Protein AF-A0A0B2R627-F1 (afdb_monomer_lite)

InterPro domains:
  IPR026960 Reverse transcriptase zinc-binding domain [PF13966] (23-104)

Foldseek 3Di:
DDPDDPPPDDDDQFCPQDPVSDDDPVSVVVVVCVVDPPLPVVQLVVLVPQPDDPVLSVVSVCVSVQVDCQLVNCVVVVNDPDQADPFPSPDGRGSCCQLPVPPRNVVPDCCVVVVQDPVSNVSSVVVVPPDDDDPDDDDD

Structure (mmCIF, N/CA/C/O backbone):
data_AF-A0A0B2R627-F1
#
_entry.id   AF-A0A0B2R627-F1
#
loop_
_atom_site.group_PDB
_atom_site.id
_atom_site.type_symbol
_atom_site.label_atom_id
_atom_site.label_alt_id
_atom_site.label_comp_id
_atom_site.label_asym_id
_atom_site.label_entity_id
_atom_site.label_seq_id
_atom_site.pdbx_PDB_ins_code
_atom_site.Cartn_x
_atom_site.Cartn_y
_atom_site.Cartn_z
_atom_site.occupancy
_atom_site.B_iso_or_equiv
_atom_site.auth_seq_id
_atom_site.auth_comp_id
_atom_site.auth_asym_id
_atom_site.auth_atom_id
_atom_site.pdbx_PDB_model_num
ATOM 1 N N . MET A 1 1 ? -3.931 -8.803 -35.551 1.00 47.38 1 MET A N 1
ATOM 2 C CA . MET A 1 1 ? -2.770 -9.708 -35.416 1.00 47.38 1 MET A CA 1
ATOM 3 C C . MET A 1 1 ? -2.344 -10.099 -36.814 1.00 47.38 1 MET A C 1
ATOM 5 O O . MET A 1 1 ? -3.196 -10.558 -37.563 1.00 47.38 1 MET A O 1
ATOM 9 N N . ASN A 1 2 ? -1.088 -9.854 -37.185 1.00 56.75 2 ASN A N 1
ATOM 10 C CA . ASN A 1 2 ? -0.579 -10.329 -38.471 1.00 56.75 2 ASN A CA 1
ATOM 11 C C . ASN A 1 2 ? -0.270 -11.831 -38.361 1.00 56.75 2 ASN A C 1
ATOM 13 O O . ASN A 1 2 ? 0.270 -12.243 -37.332 1.00 56.75 2 ASN A O 1
ATOM 17 N N . PRO A 1 3 ? -0.625 -12.647 -39.367 1.00 65.31 3 PRO A N 1
ATOM 18 C CA . PRO A 1 3 ? -0.296 -14.067 -39.369 1.00 65.31 3 PRO A CA 1
ATOM 19 C C . PRO A 1 3 ? 1.228 -14.274 -39.456 1.00 65.31 3 PRO A C 1
ATOM 21 O O . PRO A 1 3 ? 1.917 -13.451 -40.070 1.00 65.31 3 PRO A O 1
ATOM 24 N N . PRO A 1 4 ? 1.768 -15.349 -38.848 1.00 67.00 4 PRO A N 1
ATOM 25 C CA . PRO A 1 4 ? 3.197 -15.632 -38.876 1.00 67.00 4 PRO A CA 1
ATOM 26 C C . PRO A 1 4 ? 3.660 -15.831 -40.322 1.00 67.00 4 PRO A C 1
ATOM 28 O O . PRO A 1 4 ? 3.115 -16.649 -41.065 1.00 67.00 4 PRO A O 1
ATOM 31 N N . ARG A 1 5 ? 4.649 -15.036 -40.736 1.00 69.81 5 ARG A N 1
ATOM 32 C CA . ARG A 1 5 ? 5.217 -15.075 -42.086 1.00 69.81 5 ARG A CA 1
ATOM 33 C C . ARG A 1 5 ? 6.194 -16.249 -42.145 1.00 69.81 5 ARG A C 1
ATOM 35 O O . ARG A 1 5 ? 7.177 -16.261 -41.416 1.00 69.81 5 ARG A O 1
ATOM 42 N N . THR A 1 6 ? 5.952 -17.209 -43.029 1.00 65.44 6 THR A N 1
ATOM 43 C CA . THR A 1 6 ? 6.803 -18.398 -43.245 1.00 65.44 6 THR A CA 1
ATOM 44 C C . THR A 1 6 ? 8.228 -18.073 -43.711 1.00 65.44 6 THR A C 1
ATOM 46 O O . THR A 1 6 ? 9.097 -18.934 -43.664 1.00 65.44 6 THR A O 1
ATOM 49 N N . GLU A 1 7 ? 8.483 -16.832 -44.130 1.00 68.38 7 GLU A N 1
ATOM 50 C CA . GLU A 1 7 ? 9.788 -16.332 -44.589 1.00 68.38 7 GLU A CA 1
ATOM 51 C C . GLU A 1 7 ? 10.599 -15.636 -43.476 1.00 68.38 7 GLU A C 1
ATOM 53 O O . GLU A 1 7 ? 11.727 -15.206 -43.704 1.00 68.38 7 GLU A O 1
ATOM 58 N N . ALA A 1 8 ? 10.034 -15.485 -42.273 1.00 67.75 8 ALA A N 1
ATOM 59 C CA . ALA A 1 8 ? 10.608 -14.690 -41.188 1.00 67.75 8 ALA A CA 1
ATOM 60 C C . ALA A 1 8 ? 11.546 -15.501 -40.277 1.00 67.75 8 ALA A C 1
ATOM 62 O O . ALA A 1 8 ? 11.371 -15.497 -39.067 1.00 67.75 8 ALA A O 1
ATOM 63 N N . GLY A 1 9 ? 12.542 -16.181 -40.853 1.00 73.12 9 GLY A N 1
ATOM 64 C CA . GLY A 1 9 ? 13.642 -16.804 -40.101 1.00 73.12 9 GLY A CA 1
ATOM 65 C C . GLY A 1 9 ? 13.228 -17.723 -38.936 1.00 73.12 9 GLY A C 1
ATOM 66 O O . GLY A 1 9 ? 12.103 -18.209 -38.859 1.00 73.12 9 GLY A O 1
ATOM 67 N N . LEU A 1 10 ? 14.178 -18.004 -38.042 1.00 81.12 10 LEU A N 1
ATOM 68 C CA . LEU A 1 10 ? 13.906 -18.676 -36.768 1.00 81.12 10 LEU A CA 1
ATOM 69 C C . LEU A 1 10 ? 13.455 -17.641 -35.730 1.00 81.12 10 LEU A C 1
ATOM 71 O O . LEU A 1 10 ? 13.944 -16.511 -35.735 1.00 81.12 10 LEU A O 1
ATOM 75 N N . ASP A 1 11 ? 12.560 -18.043 -34.829 1.00 84.88 11 ASP A N 1
ATOM 76 C CA . ASP A 1 11 ? 12.142 -17.207 -33.703 1.00 84.88 11 ASP A CA 1
ATOM 77 C C . ASP A 1 11 ? 13.347 -16.886 -32.805 1.00 84.88 11 ASP A C 1
ATOM 79 O O . ASP A 1 11 ? 14.151 -17.766 -32.480 1.00 84.88 11 ASP A O 1
ATOM 83 N N . THR A 1 12 ? 13.499 -15.616 -32.433 1.00 83.56 12 THR A N 1
ATOM 84 C CA . THR A 1 12 ? 14.628 -15.144 -31.623 1.00 83.56 12 THR A CA 1
ATOM 85 C C . THR A 1 12 ? 14.142 -14.256 -30.489 1.00 83.56 12 THR A C 1
ATOM 87 O O . THR A 1 12 ? 13.196 -13.482 -30.628 1.00 83.56 12 THR A O 1
ATOM 90 N N . ILE A 1 13 ? 14.806 -14.360 -29.338 1.00 89.31 13 ILE A N 1
ATOM 91 C CA . ILE A 1 13 ? 14.509 -13.512 -28.184 1.00 89.31 13 ILE A CA 1
ATOM 92 C C . ILE A 1 13 ? 15.056 -12.110 -28.467 1.00 89.31 13 ILE A C 1
ATOM 94 O O . ILE A 1 13 ? 16.261 -11.942 -28.645 1.00 89.31 13 ILE A O 1
ATOM 98 N N . ALA A 1 14 ? 14.177 -11.110 -28.458 1.00 91.25 14 ALA A N 1
ATOM 99 C CA . ALA A 1 14 ? 14.527 -9.704 -28.630 1.00 91.25 14 ALA A CA 1
ATOM 100 C C . ALA A 1 14 ? 14.161 -8.889 -27.382 1.00 91.25 14 ALA A C 1
ATOM 102 O O . ALA A 1 14 ? 13.105 -9.080 -26.770 1.00 91.25 14 ALA A O 1
ATOM 103 N N . TRP A 1 15 ? 15.030 -7.955 -27.000 1.00 93.75 15 TRP A N 1
ATOM 104 C CA . TRP A 1 15 ? 14.770 -7.029 -25.906 1.00 93.75 15 TRP A CA 1
ATOM 105 C C . TRP A 1 15 ? 13.731 -5.982 -26.317 1.00 93.75 15 TRP A C 1
ATOM 107 O O . TRP A 1 15 ? 13.944 -5.196 -27.232 1.00 93.75 15 TRP A O 1
ATOM 117 N N . LYS A 1 16 ? 12.605 -5.924 -25.601 1.00 90.31 16 LYS A N 1
ATOM 118 C CA . LYS A 1 16 ? 11.508 -4.986 -25.897 1.00 90.31 16 LYS A CA 1
ATOM 119 C C . LYS A 1 16 ? 11.889 -3.510 -25.699 1.00 90.31 16 LYS A C 1
ATOM 121 O O . LYS A 1 16 ? 11.226 -2.633 -26.243 1.00 90.31 16 LYS A O 1
ATOM 126 N N . GLY A 1 17 ? 12.906 -3.224 -24.884 1.00 85.94 17 GLY A N 1
ATOM 127 C CA . GLY A 1 17 ? 13.278 -1.854 -24.524 1.00 85.94 17 GLY A CA 1
ATOM 128 C C . GLY A 1 17 ? 14.102 -1.112 -25.580 1.00 85.94 17 GLY A C 1
ATOM 129 O O . GLY A 1 17 ? 14.441 0.045 -25.352 1.00 85.94 17 GLY A O 1
ATOM 130 N N . THR A 1 18 ? 14.428 -1.733 -26.717 1.00 88.75 18 THR A N 1
ATOM 131 C CA . THR A 1 18 ? 15.068 -1.064 -27.858 1.00 88.75 18 THR A CA 1
ATOM 132 C C . THR A 1 18 ? 14.412 -1.491 -29.173 1.00 88.75 18 THR A C 1
ATOM 134 O O . THR A 1 18 ? 13.863 -2.584 -29.290 1.00 88.75 18 THR A O 1
ATOM 137 N N . ALA A 1 19 ? 14.441 -0.615 -30.181 1.00 87.75 19 ALA A N 1
ATOM 138 C CA . ALA A 1 19 ? 13.793 -0.874 -31.472 1.00 87.75 19 ALA A CA 1
ATOM 139 C C . ALA A 1 19 ? 14.513 -1.945 -32.312 1.00 87.75 19 ALA A C 1
ATOM 141 O O . ALA A 1 19 ? 13.899 -2.587 -33.158 1.00 87.75 19 ALA A O 1
ATOM 142 N N . ASP A 1 20 ? 15.809 -2.129 -32.074 1.00 89.88 20 ASP A N 1
ATOM 143 C CA . ASP A 1 20 ? 16.666 -3.126 -32.719 1.00 89.88 20 ASP A CA 1
ATOM 144 C C . ASP A 1 20 ? 16.666 -4.480 -31.986 1.00 89.88 20 ASP A C 1
ATOM 146 O O . ASP A 1 20 ? 17.317 -5.420 -32.434 1.00 89.88 20 ASP A O 1
ATOM 150 N N . GLY A 1 21 ? 15.966 -4.588 -30.852 1.00 89.50 21 GLY A N 1
ATOM 151 C CA . GLY A 1 21 ? 15.913 -5.805 -30.048 1.00 89.50 21 GLY A CA 1
ATOM 152 C C . GLY A 1 21 ? 17.185 -6.105 -29.247 1.00 89.50 21 GLY A C 1
ATOM 153 O O . GLY A 1 21 ? 17.264 -7.172 -28.633 1.00 89.50 21 GLY A O 1
ATOM 154 N N . SER A 1 22 ? 18.177 -5.207 -29.233 1.00 92.94 22 SER A N 1
ATOM 155 C CA . SER A 1 22 ? 19.443 -5.419 -28.526 1.00 92.94 22 SER A CA 1
ATOM 156 C C . SER A 1 22 ? 19.314 -5.241 -27.009 1.00 92.94 22 SER A C 1
ATOM 158 O O . SER A 1 22 ? 18.818 -4.240 -26.493 1.00 92.94 22 SER A O 1
ATOM 160 N N . PHE A 1 23 ? 19.801 -6.224 -26.251 1.00 92.31 23 PHE A N 1
ATOM 161 C CA . PHE A 1 23 ? 19.850 -6.114 -24.797 1.00 92.31 23 PHE A CA 1
ATOM 162 C C . PHE A 1 23 ? 21.108 -5.367 -24.353 1.00 92.31 23 PHE A C 1
ATOM 164 O O . PHE A 1 23 ? 22.231 -5.800 -24.607 1.00 92.31 23 PHE A O 1
ATOM 171 N N . THR A 1 24 ? 20.925 -4.282 -23.602 1.00 93.38 24 THR A N 1
ATOM 172 C CA . THR A 1 24 ? 22.016 -3.640 -22.858 1.00 93.38 24 THR A CA 1
ATOM 173 C C . THR A 1 24 ? 21.591 -3.356 -21.427 1.00 93.38 24 THR A C 1
ATOM 175 O O . THR A 1 24 ? 20.442 -2.979 -21.181 1.00 93.38 24 THR A O 1
ATOM 178 N N . LEU A 1 25 ? 22.540 -3.435 -20.488 1.00 93.19 25 LEU A N 1
ATOM 179 C CA . LEU A 1 25 ? 22.315 -3.038 -19.092 1.00 93.19 25 LEU A CA 1
ATOM 180 C C . LEU A 1 25 ? 21.746 -1.618 -18.986 1.00 93.19 25 LEU A C 1
ATOM 182 O O . LEU A 1 25 ? 20.854 -1.380 -18.182 1.00 93.19 25 LEU A O 1
ATOM 186 N N . LYS A 1 26 ? 22.201 -0.693 -19.842 1.00 91.81 26 LYS A N 1
ATOM 187 C CA . LYS A 1 26 ? 21.696 0.685 -19.898 1.00 91.81 26 LYS A CA 1
ATOM 188 C C . LYS A 1 26 ? 20.209 0.740 -20.261 1.00 91.81 26 LYS A C 1
ATOM 190 O O . LYS A 1 26 ? 19.448 1.416 -19.579 1.00 91.81 26 LYS A O 1
ATOM 195 N N . SER A 1 27 ? 19.798 0.034 -21.316 1.00 91.81 27 SER A N 1
ATOM 196 C CA . SER A 1 27 ? 18.392 -0.005 -21.743 1.00 91.81 27 SER A CA 1
ATOM 197 C C . SER A 1 27 ? 17.491 -0.707 -20.722 1.00 91.81 27 SER A C 1
ATOM 199 O O . SER A 1 27 ? 16.390 -0.237 -20.454 1.00 91.81 27 SER A O 1
ATOM 201 N N . ALA A 1 28 ? 17.980 -1.781 -20.093 1.00 90.69 28 ALA A N 1
ATOM 202 C CA . ALA A 1 28 ? 17.275 -2.473 -19.021 1.00 90.69 28 ALA A CA 1
ATOM 203 C C . ALA A 1 28 ? 17.088 -1.570 -17.797 1.00 90.69 28 ALA A C 1
ATOM 205 O O . ALA A 1 28 ? 15.985 -1.465 -17.268 1.00 90.69 28 ALA A O 1
ATOM 206 N N . TYR A 1 29 ? 18.148 -0.871 -17.391 1.00 90.94 29 TYR A N 1
ATOM 207 C CA . TYR A 1 29 ? 18.105 0.047 -16.260 1.00 90.94 29 TYR A CA 1
ATOM 208 C C . TYR A 1 29 ? 17.179 1.241 -16.517 1.00 90.94 29 TYR A C 1
ATOM 210 O O . TYR A 1 29 ? 16.408 1.599 -15.636 1.00 90.94 29 TYR A O 1
ATOM 218 N N . GLY A 1 30 ? 17.183 1.802 -17.732 1.00 88.50 30 GLY A N 1
ATOM 219 C CA . GLY A 1 30 ? 16.259 2.873 -18.118 1.00 88.50 30 GLY A CA 1
ATOM 220 C C . GLY A 1 30 ? 14.793 2.478 -17.932 1.00 88.50 30 GLY A C 1
ATOM 221 O O . GLY A 1 30 ? 14.054 3.188 -17.261 1.00 88.50 30 GLY A O 1
ATOM 222 N N . VAL A 1 31 ? 14.403 1.290 -18.413 1.00 86.81 31 VAL A N 1
ATOM 223 C CA . VAL A 1 31 ? 13.035 0.770 -18.231 1.00 86.81 31 VAL A CA 1
ATOM 224 C C . VAL A 1 31 ? 12.675 0.627 -16.750 1.00 86.81 31 VAL A C 1
ATOM 226 O O . VAL A 1 31 ? 11.569 0.978 -16.354 1.00 86.81 31 VAL A O 1
ATOM 229 N N . VAL A 1 32 ? 13.591 0.129 -15.916 1.00 83.31 32 VAL A N 1
ATOM 230 C CA . VAL A 1 32 ? 13.341 -0.024 -14.473 1.00 83.31 32 VAL A CA 1
ATOM 231 C C . VAL A 1 32 ? 13.189 1.334 -13.787 1.00 83.31 32 VAL A C 1
ATOM 233 O O . VAL A 1 32 ? 12.266 1.520 -12.996 1.00 83.31 32 VAL A O 1
ATOM 236 N N . CYS A 1 33 ? 14.058 2.294 -14.103 1.00 80.81 33 CYS A N 1
ATOM 237 C CA . CYS A 1 33 ? 14.003 3.631 -13.525 1.00 80.81 33 CYS A CA 1
ATOM 238 C C . CYS A 1 33 ? 12.740 4.392 -13.940 1.00 80.81 33 CYS A C 1
ATOM 240 O O . CYS A 1 33 ? 12.068 4.958 -13.079 1.00 80.81 33 CYS A O 1
ATOM 242 N N . ASP A 1 34 ? 12.367 4.361 -15.217 1.00 75.31 34 ASP A N 1
ATOM 243 C CA . ASP A 1 34 ? 11.175 5.063 -15.707 1.00 75.31 34 ASP A CA 1
ATOM 244 C C . ASP A 1 34 ? 9.881 4.539 -15.059 1.00 75.31 34 ASP A C 1
ATOM 246 O O . ASP A 1 34 ? 8.930 5.295 -14.871 1.00 75.31 34 ASP A O 1
ATOM 250 N N . LEU A 1 35 ? 9.855 3.265 -14.652 1.00 68.44 35 LEU A N 1
ATOM 251 C CA . LEU A 1 35 ? 8.717 2.654 -13.960 1.00 68.44 35 LEU A CA 1
ATOM 252 C C . LEU A 1 35 ? 8.629 2.999 -12.463 1.00 68.44 35 LEU A C 1
ATOM 254 O O . LEU A 1 35 ? 7.552 2.858 -11.891 1.00 68.44 35 LEU A O 1
ATOM 258 N N . GLN A 1 36 ? 9.727 3.410 -11.817 1.00 63.34 36 GLN A N 1
ATOM 259 C CA . GLN A 1 36 ? 9.813 3.501 -10.346 1.00 63.34 36 GLN A CA 1
ATOM 260 C C . GLN A 1 36 ? 10.060 4.917 -9.805 1.00 63.34 36 GLN A C 1
ATOM 262 O O . GLN A 1 36 ? 9.762 5.207 -8.649 1.00 63.34 36 GLN A O 1
ATOM 267 N N . VAL A 1 37 ? 10.626 5.827 -10.601 1.00 60.97 37 VAL A N 1
ATOM 268 C CA . VAL A 1 37 ? 11.304 7.008 -10.039 1.00 60.97 37 VAL A CA 1
ATOM 269 C C . VAL A 1 37 ? 10.361 8.092 -9.496 1.00 60.97 37 VAL A C 1
ATOM 271 O O . VAL A 1 37 ? 10.732 8.785 -8.552 1.00 60.97 37 VAL A O 1
ATOM 274 N N . THR A 1 38 ? 9.146 8.281 -10.016 1.00 59.22 38 THR A N 1
ATOM 275 C CA . THR A 1 38 ? 8.348 9.471 -9.643 1.00 59.22 38 THR A CA 1
ATOM 276 C C . THR A 1 38 ? 7.424 9.264 -8.440 1.00 59.22 38 THR A C 1
ATOM 278 O O . THR A 1 38 ? 7.316 10.162 -7.600 1.00 59.22 38 THR A O 1
ATOM 281 N N . SER A 1 39 ? 6.781 8.101 -8.308 1.00 63.81 39 SER A N 1
ATOM 282 C CA . SER A 1 39 ? 5.886 7.794 -7.182 1.00 63.81 39 SER A CA 1
ATOM 283 C C . SER A 1 39 ? 6.658 7.441 -5.910 1.00 63.81 39 SER A C 1
ATOM 285 O O . SER A 1 39 ? 6.362 7.971 -4.835 1.00 63.81 39 SER A O 1
ATOM 287 N N . ASP A 1 40 ? 7.696 6.613 -6.031 1.00 66.75 40 ASP A N 1
ATOM 288 C CA . ASP A 1 40 ? 8.357 6.007 -4.871 1.00 66.75 40 ASP A CA 1
ATOM 289 C C . ASP A 1 40 ? 9.238 7.011 -4.120 1.00 66.75 40 ASP A C 1
ATOM 291 O O . ASP A 1 40 ? 9.305 6.984 -2.892 1.00 66.75 40 ASP A O 1
ATOM 295 N N . ILE A 1 41 ? 9.852 7.972 -4.823 1.00 70.62 41 ILE A N 1
ATOM 296 C CA . ILE A 1 41 ? 10.678 9.018 -4.193 1.00 70.62 41 ILE A CA 1
ATOM 297 C C . ILE A 1 41 ? 9.840 9.920 -3.276 1.00 70.62 41 ILE A C 1
ATOM 299 O O . ILE A 1 41 ? 10.313 10.336 -2.213 1.00 70.62 41 ILE A O 1
ATOM 303 N N . ASN A 1 42 ? 8.604 10.236 -3.669 1.00 79.44 42 ASN A N 1
ATOM 304 C CA . ASN A 1 42 ? 7.720 11.090 -2.877 1.00 79.44 42 ASN A CA 1
ATOM 305 C C . ASN A 1 42 ? 7.169 10.345 -1.656 1.00 79.44 42 ASN A C 1
ATOM 307 O O . ASN A 1 42 ? 7.204 10.888 -0.550 1.00 79.44 42 ASN A O 1
ATOM 311 N N . LEU A 1 43 ? 6.754 9.085 -1.831 1.00 81.38 43 LEU A N 1
ATOM 312 C CA . LEU A 1 43 ? 6.295 8.230 -0.733 1.00 81.38 43 LEU A CA 1
ATOM 313 C C . LEU A 1 43 ? 7.412 7.943 0.273 1.00 81.38 43 LEU A C 1
ATOM 315 O O . LEU A 1 43 ? 7.196 8.069 1.477 1.00 81.38 43 LEU A O 1
ATOM 319 N N . PHE A 1 44 ? 8.629 7.659 -0.198 1.00 83.25 44 PHE A N 1
ATOM 320 C CA . PHE A 1 44 ? 9.791 7.466 0.668 1.00 83.25 44 PHE A CA 1
ATOM 321 C C . PHE A 1 44 ? 10.048 8.687 1.551 1.00 83.25 44 PHE A C 1
ATOM 323 O O . PHE A 1 44 ? 10.190 8.553 2.764 1.00 83.25 44 PHE A O 1
ATOM 330 N N . LYS A 1 45 ? 10.062 9.895 0.973 1.00 85.75 45 LYS A N 1
ATOM 331 C CA . LYS A 1 45 ? 10.254 11.132 1.746 1.00 85.75 45 LYS A CA 1
ATOM 332 C C . LYS A 1 45 ? 9.130 11.360 2.753 1.00 85.75 45 LYS A C 1
ATOM 334 O O . LYS A 1 45 ? 9.421 11.793 3.865 1.00 85.75 45 LYS A O 1
ATOM 339 N N . LEU A 1 46 ? 7.880 11.088 2.374 1.00 85.75 46 LEU A N 1
ATOM 340 C CA . LEU A 1 46 ? 6.717 11.252 3.247 1.00 85.75 46 LEU A CA 1
ATOM 341 C C . LEU A 1 46 ? 6.799 10.317 4.458 1.00 85.75 46 LEU A C 1
ATOM 343 O O . LEU A 1 46 ? 6.748 10.783 5.594 1.00 85.75 46 LEU A O 1
ATOM 347 N N . VAL A 1 47 ? 7.016 9.022 4.218 1.00 87.81 47 VAL A N 1
ATOM 348 C CA . VAL A 1 47 ? 7.143 8.014 5.279 1.00 87.81 47 VAL A CA 1
ATOM 349 C C . VAL A 1 47 ? 8.367 8.294 6.151 1.00 87.81 47 VAL A C 1
ATOM 351 O O . VAL A 1 47 ? 8.280 8.238 7.373 1.00 87.81 47 VAL A O 1
ATOM 354 N N . HIS A 1 48 ? 9.511 8.647 5.557 1.00 86.31 48 HIS A N 1
ATOM 355 C CA . HIS A 1 48 ? 10.751 8.844 6.309 1.00 86.31 48 HIS A CA 1
ATOM 356 C C . HIS A 1 48 ? 10.732 10.077 7.225 1.00 86.31 48 HIS A C 1
ATOM 358 O O . HIS A 1 48 ? 11.428 10.084 8.239 1.00 86.31 48 HIS A O 1
ATOM 364 N N . ARG A 1 49 ? 9.956 11.113 6.872 1.00 88.94 49 ARG A N 1
ATOM 365 C CA . ARG A 1 49 ? 9.793 12.350 7.660 1.00 88.94 49 ARG A CA 1
ATOM 366 C C . ARG A 1 49 ? 8.826 12.209 8.831 1.00 88.94 49 ARG A C 1
ATOM 368 O O . ARG A 1 49 ? 8.751 13.124 9.648 1.00 88.94 49 ARG A O 1
ATOM 375 N N . TRP A 1 50 ? 8.073 11.117 8.901 1.00 87.19 50 TRP A N 1
ATOM 376 C CA . TRP A 1 50 ? 7.119 10.911 9.978 1.00 87.19 50 TRP A CA 1
ATOM 377 C C . TRP A 1 50 ? 7.859 10.774 11.331 1.00 87.19 50 TRP A C 1
ATOM 379 O O . TRP A 1 50 ? 8.793 9.975 11.428 1.00 87.19 50 TRP A O 1
ATOM 389 N N . PRO A 1 51 ? 7.494 11.559 12.366 1.00 85.81 51 PRO A N 1
ATOM 390 C CA . PRO A 1 51 ? 8.344 11.780 13.542 1.00 85.81 51 PRO A CA 1
ATOM 391 C C . PRO A 1 51 ? 8.234 10.715 14.645 1.00 85.81 51 PRO A C 1
ATOM 393 O O . PRO A 1 51 ? 8.889 10.849 15.678 1.00 85.81 51 PRO A O 1
ATOM 396 N N . GLY A 1 52 ? 7.388 9.697 14.491 1.00 84.88 52 GLY A N 1
ATOM 397 C CA . GLY A 1 52 ? 7.146 8.728 15.556 1.00 84.88 52 GLY A CA 1
ATOM 398 C C . GLY A 1 52 ? 8.051 7.482 15.513 1.00 84.88 52 GLY A C 1
ATOM 399 O O . GLY A 1 52 ? 9.062 7.442 14.811 1.00 84.88 52 GLY A O 1
ATOM 400 N N . PRO A 1 53 ? 7.696 6.432 16.279 1.00 89.00 53 PRO A N 1
ATOM 401 C CA . PRO A 1 53 ? 8.491 5.210 16.420 1.00 89.00 53 PRO A CA 1
ATOM 402 C C . PRO A 1 53 ? 8.850 4.478 15.115 1.00 89.00 53 PRO A C 1
ATOM 404 O O . PRO A 1 53 ? 7.996 4.225 14.269 1.00 89.00 53 PRO A O 1
ATOM 407 N N . GLU A 1 54 ? 10.083 3.967 15.017 1.00 87.38 54 GLU A N 1
ATOM 408 C CA . GLU A 1 54 ? 10.580 3.248 13.827 1.00 87.38 54 GLU A CA 1
ATOM 409 C C . GLU A 1 54 ? 9.663 2.107 13.363 1.00 87.38 54 GLU A C 1
ATOM 411 O O . GLU A 1 54 ? 9.443 1.916 12.168 1.00 87.38 54 GLU A O 1
ATOM 416 N N . ARG A 1 55 ? 9.071 1.372 14.312 1.00 85.00 55 ARG A N 1
ATOM 417 C CA . ARG A 1 55 ? 8.144 0.267 14.021 1.00 85.00 55 ARG A CA 1
ATOM 418 C C . ARG A 1 55 ? 6.958 0.707 13.146 1.00 85.00 55 ARG A C 1
ATOM 420 O O . ARG A 1 55 ? 6.519 -0.051 12.287 1.00 85.00 55 ARG A O 1
ATOM 427 N N . ILE A 1 56 ? 6.488 1.938 13.329 1.00 84.56 56 ILE A N 1
ATOM 428 C CA . ILE A 1 56 ? 5.336 2.515 12.629 1.00 84.56 56 ILE A CA 1
ATOM 429 C C . ILE A 1 56 ? 5.776 3.073 11.289 1.00 84.56 56 ILE A C 1
ATOM 431 O O . ILE A 1 56 ? 5.108 2.859 10.287 1.00 84.56 56 ILE A O 1
ATOM 435 N N . ARG A 1 57 ? 6.958 3.686 11.229 1.00 88.06 57 ARG A N 1
ATOM 436 C CA . ARG A 1 57 ? 7.575 4.097 9.967 1.00 88.06 57 ARG A CA 1
ATOM 437 C C . ARG A 1 57 ? 7.740 2.918 9.005 1.00 88.06 57 ARG A C 1
ATOM 439 O O . ARG A 1 57 ? 7.360 3.004 7.839 1.00 88.06 57 ARG A O 1
ATOM 446 N N . MET A 1 58 ? 8.216 1.780 9.513 1.00 87.62 58 MET A N 1
ATOM 447 C CA . MET A 1 58 ? 8.308 0.533 8.747 1.00 87.62 58 MET A CA 1
ATOM 448 C C . MET A 1 58 ? 6.933 -0.010 8.345 1.00 87.62 58 MET A C 1
ATOM 450 O O . MET A 1 58 ? 6.778 -0.570 7.260 1.00 87.62 58 MET A O 1
ATOM 454 N N . PHE A 1 59 ? 5.925 0.151 9.197 1.00 84.69 59 PHE A N 1
ATOM 455 C CA . PHE A 1 59 ? 4.555 -0.240 8.886 1.00 84.69 59 PHE A CA 1
ATOM 456 C C . PHE A 1 59 ? 3.940 0.627 7.776 1.00 84.69 59 PHE A C 1
ATOM 458 O O . PHE A 1 59 ? 3.424 0.080 6.801 1.00 84.69 59 PHE A O 1
ATOM 465 N N . LEU A 1 60 ? 4.085 1.951 7.859 1.00 85.81 60 LEU A N 1
ATOM 466 C CA . LEU A 1 60 ? 3.680 2.904 6.825 1.00 85.81 60 LEU A CA 1
ATOM 467 C C . LEU A 1 60 ? 4.353 2.588 5.489 1.00 85.81 60 LEU A C 1
ATOM 469 O O . LEU A 1 60 ? 3.676 2.517 4.469 1.00 85.81 60 LEU A O 1
ATOM 473 N N . TRP A 1 61 ? 5.654 2.280 5.500 1.00 88.38 61 TRP A N 1
ATOM 474 C CA . TRP A 1 61 ? 6.374 1.848 4.300 1.00 88.38 61 TRP A CA 1
ATOM 475 C C . TRP A 1 61 ? 5.745 0.607 3.651 1.00 88.38 61 TRP A C 1
ATOM 477 O O . TRP A 1 61 ? 5.556 0.554 2.435 1.00 88.38 61 TRP A O 1
ATOM 487 N N . LYS A 1 62 ? 5.353 -0.388 4.458 1.00 87.56 62 LYS A N 1
ATOM 488 C CA . LYS A 1 62 ? 4.659 -1.583 3.955 1.00 87.56 62 LYS A CA 1
ATOM 489 C C . LYS A 1 62 ? 3.284 -1.255 3.374 1.00 87.56 62 LYS A C 1
ATOM 491 O O . LYS A 1 62 ? 2.905 -1.885 2.389 1.00 87.56 62 LYS A O 1
ATOM 496 N N . ILE A 1 63 ? 2.545 -0.310 3.958 1.00 85.81 63 ILE A N 1
ATOM 497 C CA . ILE A 1 63 ? 1.259 0.155 3.413 1.00 85.81 63 ILE A CA 1
ATOM 498 C C . ILE A 1 63 ? 1.475 0.842 2.062 1.00 85.81 63 ILE A C 1
ATOM 500 O O . ILE A 1 63 ? 0.795 0.491 1.101 1.00 85.81 63 ILE A O 1
ATOM 504 N N . SER A 1 64 ? 2.444 1.759 1.967 1.00 83.44 64 SER A N 1
ATOM 505 C CA . SER A 1 64 ? 2.729 2.532 0.750 1.00 83.44 64 SER A CA 1
ATOM 506 C C . SER A 1 64 ? 3.074 1.661 -0.460 1.00 83.44 64 SER A C 1
ATOM 508 O O . SER A 1 64 ? 2.749 2.025 -1.583 1.00 83.44 64 SER A O 1
ATOM 510 N N . HIS A 1 65 ? 3.679 0.492 -0.236 1.00 83.25 65 HIS A N 1
ATOM 511 C CA . HIS A 1 65 ? 3.996 -0.487 -1.284 1.00 83.25 65 HIS A CA 1
ATOM 512 C C . HIS A 1 65 ? 2.962 -1.615 -1.414 1.00 83.25 65 HIS A C 1
ATOM 514 O O . HIS A 1 65 ? 3.280 -2.700 -1.911 1.00 83.25 65 HIS A O 1
ATOM 520 N N . GLU A 1 66 ? 1.751 -1.420 -0.891 1.00 82.00 66 GLU A N 1
ATOM 521 C CA . GLU A 1 66 ? 0.678 -2.417 -0.843 1.00 82.00 66 GLU A CA 1
ATOM 522 C C . GLU A 1 66 ? 1.142 -3.802 -0.353 1.00 82.00 66 GLU A C 1
ATOM 524 O O . GLU A 1 66 ? 0.659 -4.848 -0.787 1.00 82.00 66 GLU A O 1
ATOM 529 N N . SER A 1 67 ? 2.141 -3.850 0.524 1.00 85.06 67 SER A N 1
ATOM 530 C CA . SER A 1 67 ? 2.844 -5.081 0.903 1.00 85.06 67 SER A CA 1
ATOM 531 C C . SER A 1 67 ? 2.165 -5.825 2.057 1.00 85.06 67 SER A C 1
ATOM 533 O O . SER A 1 67 ? 2.713 -6.788 2.594 1.00 85.06 67 SER A O 1
ATOM 535 N N . ILE A 1 68 ? 0.967 -5.391 2.453 1.00 87.38 68 ILE A N 1
ATOM 536 C CA . ILE A 1 68 ? 0.121 -6.091 3.420 1.00 87.38 68 ILE A CA 1
ATOM 537 C C . ILE A 1 68 ? -0.770 -7.077 2.670 1.00 87.38 68 ILE A C 1
ATOM 539 O O . ILE A 1 68 ? -1.383 -6.757 1.653 1.00 87.38 68 ILE A O 1
ATOM 543 N N . LEU A 1 69 ? -0.830 -8.301 3.187 1.00 88.44 69 LEU A N 1
ATOM 544 C CA . LEU A 1 69 ? -1.510 -9.425 2.560 1.00 88.44 69 LEU A CA 1
ATOM 545 C C . LEU A 1 69 ? -3.014 -9.425 2.893 1.00 88.44 69 LEU A C 1
ATOM 547 O O . LEU A 1 69 ? -3.517 -10.340 3.542 1.00 88.44 69 LEU A O 1
ATOM 551 N N . THR A 1 70 ? -3.720 -8.371 2.478 1.00 91.38 70 THR A N 1
ATOM 552 C CA . THR A 1 70 ? -5.173 -8.246 2.684 1.00 91.38 70 THR A CA 1
ATOM 553 C C . THR A 1 70 ? -5.946 -9.312 1.898 1.00 91.38 70 THR A C 1
ATOM 555 O O . THR A 1 70 ? -5.404 -9.909 0.965 1.00 91.38 70 THR A O 1
ATOM 558 N N . ASN A 1 71 ? -7.214 -9.570 2.228 1.00 91.94 71 ASN A N 1
ATOM 559 C CA . ASN A 1 71 ? -8.008 -10.608 1.539 1.00 91.94 71 ASN A CA 1
ATOM 560 C C . ASN A 1 71 ? -8.197 -10.298 0.054 1.00 91.94 71 ASN A C 1
ATOM 562 O O . ASN A 1 71 ? -8.059 -11.204 -0.768 1.00 91.94 71 ASN A O 1
ATOM 566 N N . ALA A 1 72 ? -8.379 -9.022 -0.299 1.00 92.94 72 ALA A N 1
ATOM 567 C CA . ALA A 1 72 ? -8.391 -8.590 -1.693 1.00 92.94 72 ALA A CA 1
ATOM 568 C C . ALA A 1 72 ? -7.071 -8.935 -2.405 1.00 92.94 72 ALA A C 1
ATOM 570 O O . ALA A 1 72 ? -7.074 -9.486 -3.508 1.00 92.94 72 ALA A O 1
ATOM 571 N N . LYS A 1 73 ? -5.918 -8.697 -1.757 1.00 92.38 73 LYS A N 1
ATOM 572 C CA . LYS A 1 73 ? -4.614 -9.068 -2.322 1.00 92.38 73 LYS A CA 1
ATOM 573 C C . LYS A 1 73 ? -4.444 -10.582 -2.419 1.00 92.38 73 LYS A C 1
ATOM 575 O O . LYS A 1 73 ? -3.977 -11.057 -3.450 1.00 92.38 73 LYS A O 1
ATOM 580 N N . ARG A 1 74 ? -4.857 -11.337 -1.395 1.00 93.62 74 ARG A N 1
ATOM 581 C CA . ARG A 1 74 ? -4.840 -12.809 -1.386 1.00 93.62 74 ARG A CA 1
ATOM 582 C C . ARG A 1 74 ? -5.652 -13.393 -2.533 1.00 93.62 74 ARG A C 1
ATOM 584 O O . ARG A 1 74 ? -5.167 -14.304 -3.195 1.00 93.62 74 ARG A O 1
ATOM 591 N N . MET A 1 75 ? -6.847 -12.867 -2.785 1.00 94.62 75 MET A N 1
ATOM 592 C CA . MET A 1 75 ? -7.687 -13.309 -3.895 1.00 94.62 75 MET A CA 1
ATOM 593 C C . MET A 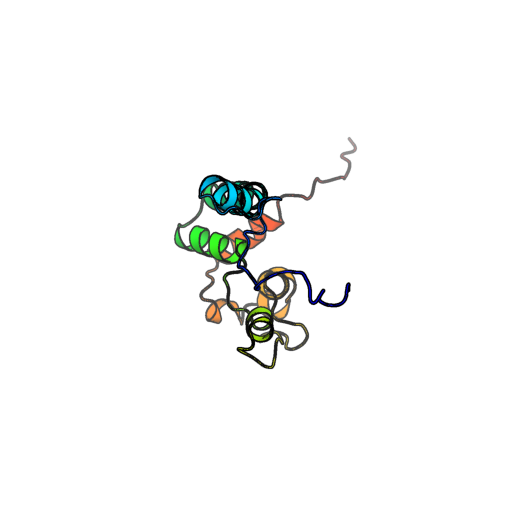1 75 ? -7.039 -12.984 -5.243 1.00 94.62 75 MET A C 1
ATOM 595 O O . MET A 1 75 ? -6.916 -13.862 -6.094 1.00 94.62 75 MET A O 1
ATOM 599 N N . ARG A 1 76 ? -6.517 -11.760 -5.407 1.00 93.06 76 ARG A N 1
ATOM 600 C CA . ARG A 1 76 ? -5.832 -11.324 -6.636 1.00 93.06 76 AR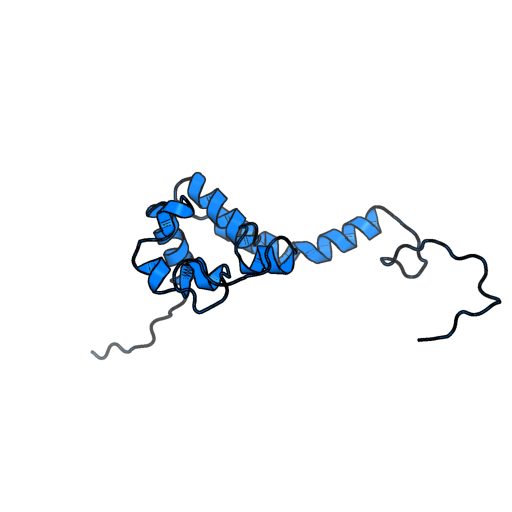G A CA 1
ATOM 601 C C . ARG A 1 76 ? -4.625 -12.194 -7.001 1.00 93.06 76 ARG A C 1
ATOM 603 O O . ARG A 1 76 ? -4.374 -12.403 -8.183 1.00 93.06 76 ARG A O 1
ATOM 610 N N . ILE A 1 77 ? -3.876 -12.684 -6.010 1.00 93.38 77 ILE A N 1
ATOM 611 C CA . ILE A 1 77 ? -2.713 -13.568 -6.225 1.00 93.38 77 ILE A CA 1
ATOM 612 C C . ILE A 1 77 ? -3.062 -15.066 -6.165 1.00 93.38 77 ILE A C 1
ATOM 614 O O . ILE A 1 77 ? -2.158 -15.896 -6.179 1.00 93.38 77 ILE A O 1
ATOM 618 N N . GLY A 1 78 ? -4.348 -15.426 -6.078 1.00 94.62 78 GLY A N 1
ATOM 619 C CA . GLY A 1 78 ? -4.809 -16.819 -6.091 1.00 94.62 78 GLY A CA 1
ATOM 620 C C . GLY A 1 78 ? -4.576 -17.606 -4.794 1.00 94.62 78 GLY A C 1
ATOM 621 O O . GLY A 1 78 ? -4.619 -18.831 -4.809 1.00 94.62 78 GLY A O 1
ATOM 622 N N . MET A 1 79 ? -4.329 -16.931 -3.668 1.00 93.31 79 MET A N 1
ATOM 623 C CA . MET A 1 79 ? -4.152 -17.549 -2.341 1.00 93.31 79 MET A CA 1
ATOM 624 C C . MET A 1 79 ? -5.448 -17.640 -1.522 1.00 93.31 79 MET A C 1
ATOM 626 O O . MET A 1 79 ? -5.457 -18.238 -0.449 1.00 93.31 79 MET A O 1
ATOM 630 N N . SER A 1 80 ? -6.533 -17.016 -1.982 1.00 93.62 80 SER A N 1
ATOM 631 C CA . SER A 1 80 ? -7.856 -17.081 -1.354 1.00 93.62 80 SER A CA 1
ATOM 632 C C . SER A 1 80 ? -8.941 -17.070 -2.427 1.00 93.62 80 SER A C 1
ATOM 634 O O . SER A 1 80 ? -8.742 -16.513 -3.502 1.00 93.62 80 SER A O 1
ATOM 636 N N . VAL A 1 81 ? -10.096 -17.653 -2.114 1.00 94.81 81 VAL A N 1
ATOM 637 C CA . VAL A 1 81 ? -11.319 -17.570 -2.936 1.00 94.81 81 VAL A CA 1
ATOM 638 C C . VAL A 1 81 ? -12.295 -16.506 -2.435 1.00 94.81 81 VAL A C 1
ATOM 640 O O . VAL A 1 81 ? -13.299 -16.243 -3.084 1.00 94.81 81 VAL A O 1
ATOM 643 N N . ASN A 1 82 ? -12.010 -15.919 -1.272 1.00 93.44 82 ASN A N 1
ATOM 644 C CA . ASN A 1 82 ? -12.830 -14.899 -0.638 1.00 93.44 82 ASN A CA 1
ATOM 645 C C . ASN A 1 82 ? -11.972 -13.667 -0.337 1.00 93.44 82 ASN A C 1
ATOM 647 O O . ASN A 1 82 ? -10.902 -13.791 0.276 1.00 93.44 82 ASN A O 1
ATOM 651 N N . ASP A 1 83 ? -12.443 -12.502 -0.765 1.00 95.12 83 ASP A N 1
ATOM 652 C CA . ASP A 1 83 ? -11.846 -11.203 -0.485 1.00 95.12 83 ASP A CA 1
ATOM 653 C C . ASP A 1 83 ? -12.578 -10.427 0.613 1.00 95.12 83 ASP A C 1
ATOM 655 O O . ASP A 1 83 ? -12.078 -9.379 1.008 1.00 95.12 83 ASP A O 1
ATOM 659 N N . ALA A 1 84 ? -13.696 -10.926 1.144 1.00 94.06 84 ALA A N 1
ATOM 660 C CA . ALA A 1 84 ? -14.501 -10.212 2.127 1.00 94.06 84 ALA A CA 1
ATOM 661 C C . ALA A 1 84 ? -13.689 -9.798 3.362 1.00 94.06 84 ALA A C 1
ATOM 663 O O . ALA A 1 84 ? -12.871 -10.554 3.894 1.00 94.06 84 ALA A O 1
ATOM 664 N N . CYS A 1 85 ? -13.941 -8.581 3.828 1.00 90.25 85 CYS A N 1
ATOM 665 C CA . CYS A 1 85 ? -13.401 -8.019 5.049 1.00 90.25 85 CYS A CA 1
ATOM 666 C C . CYS A 1 85 ? -13.777 -8.885 6.238 1.00 90.25 85 CYS A C 1
ATOM 668 O O . CYS A 1 85 ? -14.949 -9.135 6.515 1.00 90.25 85 CYS A O 1
ATOM 670 N N . SER A 1 86 ? -12.761 -9.305 6.983 1.00 87.12 86 SER A N 1
ATOM 671 C CA . SER A 1 86 ? -12.958 -10.152 8.150 1.00 87.12 86 SER A CA 1
ATOM 672 C C . SER A 1 86 ? -13.747 -9.464 9.278 1.00 87.12 86 SER A C 1
ATOM 674 O O . SER A 1 86 ? -14.273 -10.165 10.141 1.00 87.12 86 SER A O 1
ATOM 676 N N . ALA A 1 87 ? -13.842 -8.128 9.272 1.00 86.31 87 ALA A N 1
ATOM 677 C CA . ALA A 1 87 ? -14.570 -7.336 10.267 1.00 86.31 87 ALA A CA 1
ATOM 678 C C . ALA A 1 87 ? -16.055 -7.179 9.914 1.00 86.31 87 ALA A C 1
ATOM 680 O O . ALA A 1 87 ? -16.914 -7.658 10.647 1.00 86.31 87 ALA A O 1
ATOM 681 N N . CYS A 1 88 ? -16.343 -6.527 8.783 1.00 88.12 88 CYS A N 1
ATOM 682 C CA . CYS A 1 88 ? -17.707 -6.166 8.393 1.00 88.12 88 CYS A CA 1
ATOM 683 C C . CYS A 1 88 ? -18.393 -7.229 7.528 1.00 88.12 88 CYS A C 1
ATOM 685 O O . CYS A 1 88 ? -19.611 -7.208 7.389 1.00 88.12 88 CYS A O 1
ATOM 687 N N . GLN A 1 89 ? -17.623 -8.139 6.913 1.00 89.44 89 GLN A N 1
ATOM 688 C CA . GLN A 1 89 ? -18.102 -9.171 5.981 1.00 89.44 89 GLN A CA 1
ATOM 689 C C . GLN A 1 89 ? -18.914 -8.630 4.785 1.00 89.44 89 GLN A C 1
ATOM 691 O O . GLN A 1 89 ? -19.563 -9.405 4.087 1.00 89.44 89 GLN A O 1
ATOM 696 N N . ALA A 1 90 ? -18.884 -7.316 4.540 1.00 88.31 90 ALA A N 1
ATOM 697 C CA . ALA A 1 90 ? -19.743 -6.640 3.569 1.00 88.31 90 ALA A CA 1
ATOM 698 C C . ALA A 1 90 ? -18.993 -6.185 2.307 1.00 88.31 90 ALA A C 1
ATOM 700 O O . ALA A 1 90 ? -19.536 -6.259 1.209 1.00 88.31 90 ALA A O 1
ATOM 701 N N . GLU A 1 91 ? -17.745 -5.740 2.452 1.00 91.25 91 GLU A N 1
ATOM 702 C CA . GLU A 1 91 ? -16.898 -5.280 1.345 1.00 91.25 91 GLU A CA 1
ATOM 703 C C . GLU A 1 91 ? -15.584 -6.061 1.295 1.00 91.25 91 GLU A C 1
ATOM 705 O O . GLU A 1 91 ? -15.213 -6.730 2.259 1.00 91.25 91 GLU A O 1
ATOM 710 N N . ALA A 1 92 ? -14.854 -5.959 0.184 1.00 91.81 92 ALA A N 1
ATOM 711 C CA . ALA A 1 92 ? -13.530 -6.553 0.063 1.00 91.81 92 ALA A CA 1
ATOM 712 C C . ALA A 1 92 ? -12.542 -5.927 1.068 1.00 91.81 92 ALA A C 1
ATOM 714 O O . ALA A 1 92 ? -12.469 -4.709 1.234 1.00 91.81 92 ALA A O 1
ATOM 715 N N . GLU A 1 93 ? -11.711 -6.755 1.700 1.00 89.75 93 GLU A N 1
ATOM 716 C CA . GLU A 1 93 ? -10.609 -6.332 2.561 1.00 89.75 93 GLU A CA 1
ATOM 717 C C . GLU A 1 93 ? -9.484 -5.735 1.700 1.00 89.75 93 GLU A C 1
ATOM 719 O O . GLU A 1 93 ? -8.477 -6.380 1.395 1.00 89.75 93 GLU A O 1
ATOM 724 N N . ALA A 1 94 ? -9.674 -4.502 1.243 1.00 89.62 94 ALA A N 1
ATOM 725 C CA . ALA A 1 94 ? -8.642 -3.671 0.635 1.00 89.62 94 ALA A CA 1
ATOM 726 C C . ALA A 1 94 ? -7.935 -2.829 1.708 1.00 89.62 94 ALA A C 1
ATOM 728 O O . ALA A 1 94 ? -8.469 -2.638 2.795 1.00 89.62 94 ALA A O 1
ATOM 729 N N . LEU A 1 95 ? -6.747 -2.292 1.410 1.00 87.75 95 LEU A N 1
ATOM 730 C CA . LEU A 1 95 ? -5.992 -1.446 2.350 1.00 87.75 95 LEU A CA 1
ATOM 731 C C . LEU A 1 95 ? -6.808 -0.240 2.838 1.00 87.75 95 LEU A C 1
ATOM 733 O O . LEU A 1 95 ? -6.917 -0.030 4.041 1.00 87.75 95 LEU A O 1
ATOM 737 N N . LEU A 1 96 ? -7.421 0.510 1.916 1.00 85.50 96 LEU A N 1
ATOM 738 C CA . LEU A 1 96 ? -8.258 1.664 2.265 1.00 85.50 96 LEU A CA 1
ATOM 739 C C . LEU A 1 96 ? -9.492 1.248 3.065 1.00 85.50 96 LEU A C 1
ATOM 741 O O . LEU A 1 96 ? -9.800 1.876 4.070 1.00 85.50 96 LEU A O 1
ATOM 745 N N . HIS A 1 97 ? -10.147 0.147 2.692 1.00 87.31 97 HIS A N 1
ATOM 746 C CA . HIS A 1 97 ? -11.270 -0.357 3.475 1.00 87.31 97 HIS A CA 1
ATOM 747 C C . HIS A 1 97 ? -10.829 -0.732 4.896 1.00 87.31 97 HIS A C 1
ATOM 749 O O . HIS A 1 97 ? -11.427 -0.295 5.871 1.00 87.31 97 HIS A O 1
ATOM 755 N N . LEU A 1 98 ? -9.727 -1.469 5.026 1.00 85.19 98 LEU A N 1
ATOM 756 C CA . LEU A 1 98 ? -9.203 -1.945 6.302 1.00 85.19 98 LEU A CA 1
ATOM 757 C C . LEU A 1 98 ? -8.805 -0.809 7.255 1.00 85.19 98 LEU A C 1
ATOM 759 O O . LEU A 1 98 ? -9.038 -0.917 8.459 1.00 85.19 98 LEU A O 1
ATOM 763 N N . PHE A 1 99 ? -8.204 0.259 6.726 1.00 82.19 99 PHE A N 1
ATOM 764 C CA . PHE A 1 99 ? -7.669 1.356 7.535 1.00 82.19 99 PHE A CA 1
ATOM 765 C C . PHE A 1 99 ? -8.610 2.561 7.658 1.00 82.19 99 PHE A C 1
ATOM 76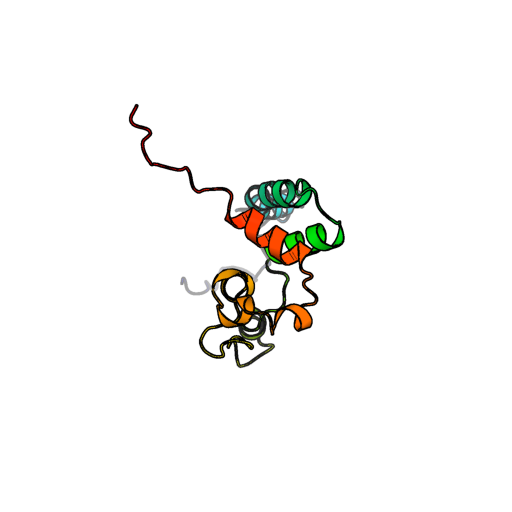7 O O . PHE A 1 99 ? -8.610 3.209 8.703 1.00 82.19 99 PHE A O 1
ATOM 774 N N . ARG A 1 100 ? -9.452 2.826 6.651 1.00 82.81 100 ARG A N 1
ATOM 775 C CA . ARG A 1 100 ? -10.272 4.042 6.544 1.00 82.81 100 ARG A CA 1
ATOM 776 C C . ARG A 1 100 ? -11.771 3.765 6.445 1.00 82.81 100 ARG A C 1
ATOM 778 O O . ARG A 1 100 ? -12.532 4.372 7.192 1.00 82.81 100 ARG A O 1
ATOM 785 N N . ASP A 1 101 ? -12.228 2.892 5.552 1.00 85.00 101 ASP A N 1
ATOM 786 C CA . ASP A 1 101 ? -13.672 2.833 5.232 1.00 85.00 101 ASP A CA 1
ATOM 787 C C . ASP A 1 101 ? -14.465 1.882 6.143 1.00 85.00 101 ASP A C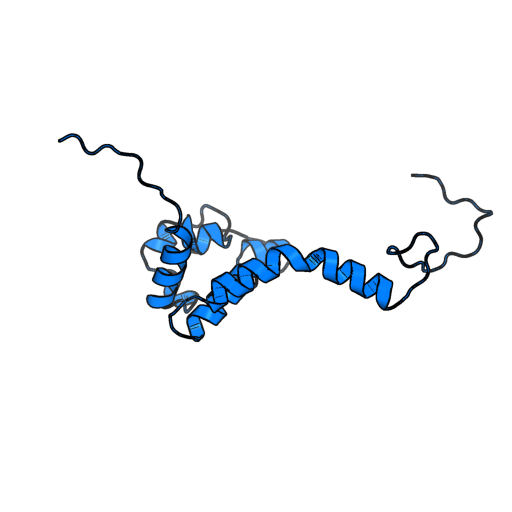 1
ATOM 789 O O . ASP A 1 101 ? -15.666 2.054 6.348 1.00 85.00 101 ASP A O 1
ATOM 793 N N . CYS A 1 102 ? -13.803 0.905 6.760 1.00 85.69 102 CYS A N 1
ATOM 794 C CA . CYS A 1 102 ? -14.466 -0.085 7.594 1.00 85.69 102 CYS A CA 1
ATOM 795 C C . CYS A 1 102 ? -14.790 0.463 8.991 1.00 85.69 102 CYS A C 1
ATOM 797 O O . CYS A 1 102 ? -13.934 0.523 9.884 1.00 85.69 102 CYS A O 1
ATOM 799 N N . ASN A 1 103 ? -16.063 0.799 9.208 1.00 83.00 103 ASN A N 1
ATOM 800 C CA . ASN A 1 103 ? -16.581 1.230 10.509 1.00 83.00 103 ASN A CA 1
ATOM 801 C C . ASN A 1 103 ? -16.390 0.170 11.607 1.00 83.00 103 ASN A C 1
ATOM 803 O O . ASN A 1 103 ? -16.111 0.526 12.754 1.00 83.00 103 ASN A O 1
ATOM 807 N N . ASP A 1 104 ? -16.486 -1.118 11.270 1.00 80.06 104 ASP A N 1
ATOM 808 C CA . ASP A 1 104 ? -16.313 -2.214 12.233 1.00 80.06 104 ASP A CA 1
ATOM 809 C C . ASP A 1 104 ? -14.839 -2.424 12.606 1.00 80.06 104 ASP A C 1
ATOM 811 O O . ASP A 1 104 ? -14.515 -2.696 13.765 1.00 80.06 104 ASP A O 1
ATOM 815 N N . CYS A 1 105 ? -13.913 -2.195 11.663 1.00 74.25 105 CYS A N 1
ATOM 816 C CA . CYS A 1 105 ? -12.491 -2.112 11.984 1.00 74.25 105 CYS A CA 1
ATOM 817 C C . CYS A 1 105 ? -12.249 -0.936 12.931 1.00 74.25 105 CYS A C 1
ATOM 819 O O . CYS A 1 105 ? -11.673 -1.134 14.000 1.00 74.25 105 CYS A O 1
ATOM 821 N N . LYS A 1 106 ? -12.728 0.272 12.606 1.00 70.56 106 LYS A N 1
ATOM 822 C CA . LYS A 1 106 ? -12.517 1.492 13.410 1.00 70.56 106 LYS A CA 1
ATOM 823 C C . LYS A 1 106 ? -12.952 1.361 14.875 1.00 70.56 106 LYS A C 1
ATOM 825 O O . LYS A 1 106 ? -12.264 1.911 15.739 1.00 70.56 106 LYS A O 1
ATOM 830 N N . GLN A 1 107 ? -14.013 0.598 15.145 1.00 66.25 107 GLN A N 1
ATOM 831 C CA . GLN A 1 107 ? -14.605 0.388 16.475 1.00 66.25 107 GLN A CA 1
ATOM 832 C C . GLN A 1 107 ? -13.842 -0.594 17.389 1.00 66.25 107 GLN A C 1
ATOM 834 O O . GLN A 1 107 ? -14.206 -0.753 18.550 1.00 66.25 107 GLN A O 1
ATOM 839 N N . GLY A 1 108 ? -12.723 -1.178 16.939 1.00 57.41 108 GLY A N 1
ATOM 840 C CA . GLY A 1 108 ? -11.681 -1.648 17.866 1.00 57.41 108 GLY A CA 1
ATOM 841 C C . GLY A 1 108 ? -11.515 -3.159 18.049 1.00 57.41 108 GLY A C 1
ATOM 842 O O . GLY A 1 108 ? -10.714 -3.565 18.890 1.00 57.41 108 GLY A O 1
ATOM 843 N N . HIS A 1 109 ? -12.169 -4.008 17.253 1.00 54.25 109 HIS A N 1
ATOM 844 C CA . HIS A 1 109 ? -12.006 -5.465 17.395 1.00 54.25 109 HIS A CA 1
ATOM 845 C C . HIS A 1 109 ? -10.920 -6.079 16.482 1.00 54.25 109 HIS A C 1
ATOM 847 O O . HIS A 1 109 ? -10.281 -7.053 16.883 1.00 54.25 109 HIS A O 1
ATOM 853 N N . GLN A 1 110 ? -10.609 -5.479 15.322 1.00 54.50 110 GLN A N 1
ATOM 854 C CA . GLN A 1 110 ? -9.673 -6.064 14.337 1.00 54.50 110 GLN A CA 1
ATOM 855 C C . GLN A 1 110 ? -8.191 -5.681 14.522 1.00 54.50 110 GLN A C 1
ATOM 857 O O . GLN A 1 110 ? -7.306 -6.454 14.154 1.00 54.50 110 GLN A O 1
ATOM 862 N N . TRP A 1 111 ? -7.884 -4.501 15.078 1.00 55.16 111 TRP A N 1
ATOM 863 C CA . TRP A 1 111 ? -6.516 -3.936 15.087 1.00 55.16 111 TRP A CA 1
ATOM 864 C C . TRP A 1 111 ? -5.494 -4.809 15.830 1.00 55.16 111 TRP A C 1
ATOM 866 O O . TRP A 1 111 ? -4.323 -4.874 15.450 1.00 55.16 111 TRP A O 1
ATOM 876 N N . LYS A 1 112 ? -5.955 -5.574 16.830 1.00 51.50 112 LYS A N 1
ATOM 877 C CA . LYS A 1 112 ? -5.133 -6.560 17.547 1.00 51.50 112 LYS A CA 1
ATOM 878 C C . LYS A 1 112 ? -4.626 -7.680 16.631 1.00 51.50 112 LYS A C 1
ATOM 880 O O . LYS A 1 112 ? -3.490 -8.117 16.794 1.00 51.50 112 LYS A O 1
ATOM 885 N N . ALA A 1 113 ? -5.431 -8.123 15.661 1.00 49.34 113 ALA A N 1
ATOM 886 C CA . ALA A 1 113 ? -5.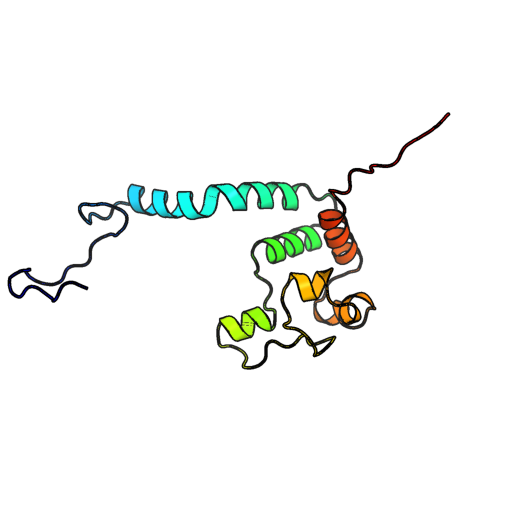069 -9.207 14.743 1.00 49.34 113 ALA A CA 1
ATOM 887 C C . ALA A 1 113 ? -3.978 -8.786 13.746 1.00 49.34 113 ALA A C 1
ATOM 889 O O . ALA A 1 113 ? -3.131 -9.595 13.372 1.00 49.34 113 ALA A O 1
ATOM 890 N N . LEU A 1 114 ? -3.949 -7.502 13.376 1.00 55.56 114 LEU A N 1
ATOM 891 C CA . LEU A 1 114 ? -2.936 -6.929 12.486 1.00 55.56 114 LEU A CA 1
ATOM 892 C C . LEU A 1 114 ? -1.672 -6.464 13.227 1.00 55.56 114 LEU A C 1
ATOM 894 O O . LEU A 1 114 ? -0.728 -6.014 12.580 1.00 55.56 114 LEU A O 1
ATOM 898 N N . ARG A 1 115 ? -1.635 -6.584 14.567 1.00 55.84 115 ARG A N 1
ATOM 899 C CA . ARG A 1 115 ? -0.577 -6.036 15.438 1.00 55.84 115 ARG A CA 1
ATOM 900 C C . ARG A 1 115 ? -0.317 -4.545 15.188 1.00 55.84 115 ARG A C 1
ATOM 902 O O . ARG A 1 115 ? 0.819 -4.091 15.280 1.00 55.84 115 ARG A O 1
ATOM 909 N N . VAL A 1 116 ? -1.368 -3.805 14.851 1.00 60.06 116 VAL A N 1
ATOM 910 C CA . VAL A 1 116 ? -1.301 -2.360 14.635 1.00 60.06 116 VAL A CA 1
ATOM 911 C C . VAL A 1 116 ? -1.603 -1.709 15.976 1.00 60.06 116 VAL A C 1
ATOM 913 O O . VAL A 1 116 ? -2.699 -1.868 16.515 1.00 60.06 116 VAL A O 1
ATOM 916 N N . ASP A 1 117 ? -0.594 -1.074 16.565 1.00 62.75 117 ASP A N 1
ATOM 917 C CA . ASP A 1 117 ? -0.727 -0.383 17.848 1.00 62.75 117 ASP A CA 1
ATOM 918 C C . ASP A 1 117 ? -1.469 0.960 17.710 1.00 62.75 117 ASP A C 1
ATOM 920 O O . ASP A 1 117 ? -1.719 1.437 16.603 1.00 62.75 117 ASP A O 1
ATOM 924 N N . SER A 1 118 ? -1.863 1.553 18.843 1.00 63.78 118 SER A N 1
ATOM 925 C CA . SER A 1 118 ? -2.574 2.842 18.903 1.00 63.78 118 SER A CA 1
ATOM 926 C C . SER A 1 118 ? -1.852 3.940 18.129 1.00 63.78 118 SER A C 1
ATOM 928 O O . SER A 1 118 ? -2.463 4.659 17.346 1.00 63.78 118 SER A O 1
ATOM 930 N N . ASP A 1 119 ? -0.538 4.005 18.298 1.00 62.53 119 ASP A N 1
ATOM 931 C CA . ASP A 1 119 ? 0.326 5.007 17.689 1.00 62.53 119 ASP A CA 1
ATOM 932 C C . ASP A 1 119 ? 0.357 4.840 16.154 1.00 62.53 119 ASP A C 1
ATOM 934 O O . ASP A 1 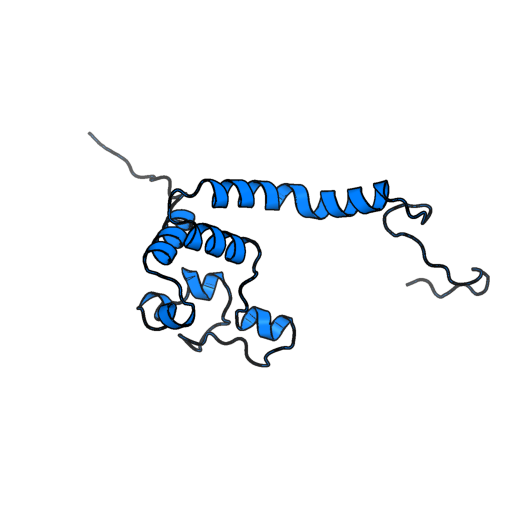119 ? 0.456 5.811 15.407 1.00 62.53 119 ASP A O 1
ATOM 938 N N . SER A 1 120 ? 0.244 3.602 15.657 1.00 65.12 120 SER A N 1
ATOM 939 C CA . SER A 1 120 ? 0.140 3.302 14.225 1.00 65.12 120 SER A CA 1
ATOM 940 C C . SER A 1 120 ? -1.190 3.764 13.630 1.00 65.12 120 SER A C 1
ATOM 942 O O . SER A 1 120 ? -1.233 4.153 12.464 1.00 65.12 120 SER A O 1
ATOM 944 N N . LYS A 1 121 ? -2.272 3.722 14.418 1.00 65.38 121 LYS A N 1
ATOM 945 C CA . LYS A 1 121 ? -3.586 4.234 14.014 1.00 65.38 121 LYS A CA 1
ATOM 946 C C . LYS A 1 121 ? -3.558 5.759 13.901 1.00 65.38 121 LYS A C 1
ATOM 948 O O . LYS A 1 121 ? -3.923 6.283 12.857 1.00 65.38 121 LYS A O 1
ATOM 953 N N . GLU A 1 122 ? -3.011 6.447 14.905 1.00 65.06 122 GLU A N 1
ATOM 954 C CA . GLU A 1 122 ? -2.814 7.904 14.853 1.00 65.06 122 GLU A CA 1
ATOM 955 C C . GLU A 1 122 ? -1.928 8.326 13.673 1.00 65.06 122 GLU A C 1
ATOM 957 O O . GLU A 1 122 ? -2.193 9.330 13.021 1.00 65.06 122 GLU A O 1
ATOM 962 N N . ALA A 1 123 ? -0.894 7.544 13.349 1.00 66.62 123 ALA A N 1
ATOM 963 C CA . ALA A 1 123 ? -0.034 7.812 12.200 1.00 66.62 123 ALA A CA 1
ATOM 964 C C . ALA A 1 123 ? -0.781 7.758 10.859 1.00 66.62 123 ALA A C 1
ATOM 966 O O . ALA A 1 123 ? -0.529 8.593 9.991 1.00 66.62 123 ALA A O 1
ATOM 967 N N . ILE A 1 124 ? -1.681 6.784 10.691 1.00 67.75 124 ILE A N 1
ATOM 968 C CA . ILE A 1 124 ? -2.540 6.677 9.505 1.00 67.75 124 ILE A CA 1
ATOM 969 C C . ILE A 1 124 ? -3.484 7.881 9.445 1.00 67.75 124 ILE A C 1
ATOM 971 O O . ILE A 1 124 ? -3.533 8.557 8.419 1.00 67.75 124 ILE A O 1
ATOM 975 N N . ASP A 1 125 ? -4.152 8.202 10.554 1.00 67.81 125 ASP A N 1
ATOM 976 C CA . ASP A 1 125 ? -5.095 9.322 10.627 1.00 67.81 125 ASP A CA 1
ATOM 977 C C . ASP A 1 125 ? -4.405 10.675 10.321 1.00 67.81 125 ASP A C 1
ATOM 979 O O . ASP A 1 125 ? -4.957 11.521 9.616 1.00 67.81 125 ASP A O 1
ATOM 983 N N . LEU A 1 126 ? -3.159 10.873 10.776 1.00 63.22 126 LEU A N 1
ATOM 984 C CA . LEU A 1 126 ? -2.354 12.077 10.507 1.00 63.22 126 LEU A CA 1
ATOM 985 C C . LEU A 1 126 ? -1.907 12.211 9.044 1.00 63.22 126 LEU A C 1
ATOM 987 O O . LEU A 1 126 ? -1.735 13.331 8.562 1.00 63.22 126 LEU A O 1
ATOM 991 N N . LEU A 1 127 ? -1.703 11.098 8.334 1.00 60.53 127 LEU A N 1
ATOM 992 C CA . LEU A 1 127 ? -1.404 11.126 6.899 1.00 60.53 127 LEU A CA 1
ATOM 993 C C . LEU A 1 127 ? -2.645 11.469 6.063 1.00 60.53 127 LEU A C 1
ATOM 995 O O . LEU A 1 127 ? -2.504 12.045 4.986 1.00 60.53 127 LEU A O 1
ATOM 999 N N . GLU A 1 128 ? -3.843 11.156 6.559 1.00 54.94 128 GLU A N 1
ATOM 1000 C CA . GLU A 1 128 ? -5.112 11.457 5.888 1.00 54.94 128 GLU A CA 1
ATOM 1001 C C . GLU A 1 128 ? -5.646 12.866 6.212 1.00 54.94 128 GLU A C 1
ATOM 1003 O O . GLU A 1 128 ? -6.227 13.516 5.344 1.00 54.94 128 GLU A O 1
ATOM 1008 N N . GLY A 1 129 ? -5.404 13.389 7.421 1.00 46.31 129 GLY A N 1
ATOM 1009 C CA . GLY A 1 129 ? -5.863 14.718 7.861 1.00 46.31 129 GLY A CA 1
ATOM 1010 C C . GLY A 1 129 ? -5.125 15.919 7.247 1.00 46.31 129 GLY A C 1
ATOM 1011 O O . GLY A 1 129 ? -5.504 17.069 7.465 1.00 46.31 129 GLY A O 1
ATOM 1012 N N . GLY A 1 130 ? -4.078 15.685 6.458 1.00 39.19 130 GLY A N 1
ATOM 1013 C CA . GLY A 1 130 ? -3.242 16.719 5.851 1.00 39.19 130 GLY A CA 1
ATOM 1014 C C . GLY A 1 130 ? -3.773 17.292 4.536 1.00 39.19 130 GLY A C 1
ATOM 1015 O O . GLY A 1 130 ? -2.981 17.402 3.612 1.00 39.19 130 GLY A O 1
ATOM 1016 N N . CYS A 1 131 ? -5.069 17.614 4.420 1.00 38.69 131 CYS A N 1
ATOM 1017 C CA . CYS A 1 131 ? -5.637 18.499 3.384 1.00 38.69 131 CYS A CA 1
ATOM 1018 C C . CYS A 1 131 ? -7.146 18.740 3.623 1.00 38.69 131 CYS A C 1
ATOM 1020 O O . CYS A 1 131 ? -7.990 18.296 2.852 1.00 38.69 131 CYS A O 1
ATOM 1022 N N . VAL A 1 132 ? -7.508 19.496 4.661 1.00 37.12 132 VAL A N 1
ATOM 1023 C CA . VAL A 1 132 ? -8.773 20.250 4.665 1.00 37.12 132 VAL A CA 1
ATOM 1024 C C . VAL A 1 132 ? -8.401 21.699 4.932 1.00 37.12 132 VAL A C 1
ATOM 1026 O O . VAL A 1 132 ? -8.176 22.106 6.064 1.00 37.12 132 VAL A O 1
ATOM 1029 N N . GLY A 1 133 ? -8.208 22.457 3.853 1.00 34.09 133 GLY A N 1
ATOM 1030 C CA . GLY A 1 133 ? -8.125 23.906 3.948 1.00 34.09 133 GLY A CA 1
ATOM 1031 C C . GLY A 1 133 ? -9.496 24.417 4.356 1.00 34.09 133 GLY A C 1
ATOM 1032 O O . GLY A 1 133 ? -10.433 24.351 3.561 1.00 34.09 133 GLY A O 1
ATOM 1033 N N . ASP A 1 134 ? -9.604 24.877 5.597 1.00 30.81 134 ASP A N 1
ATOM 1034 C CA . ASP A 1 134 ? -10.795 25.520 6.126 1.00 30.81 134 ASP A CA 1
ATOM 1035 C C . ASP A 1 134 ? -11.191 26.700 5.234 1.00 30.81 134 ASP A C 1
ATOM 1037 O O . ASP A 1 134 ? -10.508 27.722 5.147 1.00 30.81 134 ASP A O 1
ATOM 1041 N N . HIS A 1 135 ? -12.329 26.554 4.563 1.00 36.47 135 HIS A N 1
ATOM 1042 C CA . HIS A 1 135 ? -13.089 27.670 4.036 1.00 36.47 135 HIS A CA 1
ATOM 1043 C C . HIS A 1 135 ? -14.267 27.877 4.980 1.00 36.47 135 HIS A C 1
ATOM 1045 O O . HIS A 1 135 ? -15.304 27.233 4.822 1.00 36.47 135 HIS A O 1
ATOM 1051 N N . GLN A 1 136 ? -14.103 28.757 5.970 1.00 32.97 136 GLN A N 1
ATOM 1052 C CA . GLN A 1 136 ? -15.225 29.499 6.538 1.00 32.97 136 GLN A CA 1
ATOM 1053 C C . GLN A 1 136 ? -14.771 30.745 7.310 1.00 32.97 136 GLN A C 1
ATOM 1055 O O . GLN A 1 136 ? -14.079 30.683 8.319 1.00 32.97 136 GLN A O 1
ATOM 1060 N N . SER A 1 137 ? -15.193 31.873 6.738 1.00 32.97 137 SER A N 1
ATOM 1061 C CA . SER A 1 137 ? -15.358 33.228 7.253 1.00 32.97 137 SER A CA 1
ATOM 1062 C C . SER A 1 137 ? -15.173 33.475 8.749 1.00 32.97 137 SER A C 1
ATOM 1064 O O . SER A 1 137 ? -15.945 32.993 9.574 1.00 32.97 137 SER A O 1
ATOM 1066 N N . THR A 1 138 ? -14.300 34.430 9.063 1.00 32.41 138 THR A N 1
ATOM 1067 C CA . THR A 1 138 ? -14.452 35.301 10.230 1.00 32.41 138 THR A CA 1
ATOM 1068 C C . THR A 1 138 ? -15.019 36.649 9.783 1.00 32.41 138 THR A C 1
ATOM 1070 O O . THR A 1 138 ? -14.399 37.411 9.045 1.00 32.41 138 THR A O 1
ATOM 1073 N N . THR A 1 139 ? -16.250 36.921 10.209 1.00 34.44 139 THR A N 1
ATOM 1074 C CA . THR A 1 139 ? -16.818 38.268 10.293 1.00 34.44 139 THR A CA 1
ATOM 1075 C C . THR A 1 139 ? -16.548 38.829 11.686 1.00 34.44 139 THR A C 1
ATOM 1077 O O . THR A 1 139 ? -16.920 38.174 12.660 1.00 34.44 139 THR A O 1
ATOM 1080 N N . TRP A 1 140 ? -16.018 40.058 11.690 1.00 37.75 140 TRP A N 1
ATOM 1081 C CA . TRP A 1 140 ? -15.756 40.999 12.793 1.00 37.75 140 TRP A CA 1
ATOM 1082 C C . TRP A 1 140 ? -14.557 40.706 13.696 1.00 37.75 140 TRP A C 1
ATOM 1084 O O . TRP A 1 140 ? -14.584 39.719 14.459 1.00 37.75 140 TRP A O 1
#

Secondary structure (DSSP, 8-state):
-PPPPTTS-S-----TTSTT----HHHHHHHHHHHHHHHHHHHHHHHHT--S-HHHHHHHHHHHTT-S--HHHHHHTTS-S--B-TTTSSSB--HHIIIII-HHHHTTSSTTTTT--HHHHHHHHHHHSS----------

Radius of gyration: 23.01 Å; chains: 1; bounding box: 42×60×64 Å

pLDDT: mean 76.31, std 17.39, range [30.81, 95.12]

Sequence (140 aa):
MNPPRTEAGLDTIAWKGTADGSFTLKSAYGVVCDLQVTSDINLFKLVHRWPGPERIRMFLWKISHESILTNAKRMRIGMSVNDACSACQAEAEALLHLFRDCNDCKQGHQWKALRVDSDSKEAIDLLEGGCVGDHQSTTW

Organism: Glycine soja (NCBI:txid3848)